Protein AF-A0A523NMD5-F1 (afdb_monomer_lite)

Radius of gyration: 21.32 Å; chains: 1; bounding box: 54×30×50 Å

Foldseek 3Di:
DPDPPPPVPPPPVVVVVVVVVVVVVVVVVVVVVVVLVVVPVVDDPVRSVVVCCVVCVPPPDPPVPPPPPPPDDDDDD

Sequence (77 aa):
MPDLRLKPDTMDYNGLNEHLDQQSRLFERNLHIKNLLRMQELLDEESFRKWKKLRFGGKPPPADLEPTDQSSTERQF

Secondary structure (DSSP, 8-state):
------------HHHHHHHHHHHHHHHHHHHHHHHHHHHHHHS-HHHHHHHHHHHHTTSPSPTT-------------

Structure (mmCIF, N/CA/C/O backbone):
data_AF-A0A523NMD5-F1
#
_entry.id   AF-A0A523NMD5-F1
#
loop_
_atom_site.group_PDB
_atom_site.id
_atom_site.type_symbol
_atom_site.label_atom_id
_atom_site.label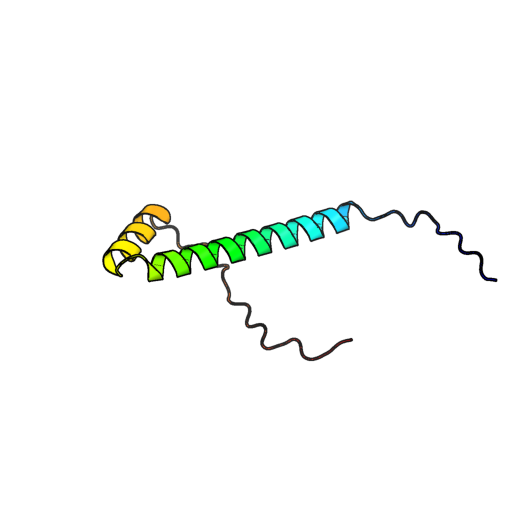_alt_id
_atom_site.label_comp_id
_atom_site.label_asym_id
_atom_site.label_entity_id
_atom_site.label_seq_id
_atom_site.pdbx_PDB_ins_code
_atom_site.Cartn_x
_atom_site.Cartn_y
_atom_site.Cartn_z
_atom_site.occupancy
_atom_site.B_iso_or_equiv
_atom_site.auth_seq_id
_atom_site.auth_comp_id
_atom_site.auth_asym_id
_atom_site.auth_atom_id
_atom_site.pdbx_PDB_model_num
ATOM 1 N N . MET A 1 1 ? 42.196 15.491 -29.545 1.00 49.62 1 MET A N 1
ATOM 2 C CA . MET A 1 1 ? 40.971 15.281 -28.740 1.00 49.62 1 MET A CA 1
ATOM 3 C C . MET A 1 1 ? 40.459 13.880 -29.031 1.00 49.62 1 MET A C 1
ATOM 5 O O . MET A 1 1 ? 40.541 13.507 -30.196 1.00 49.62 1 MET A O 1
ATOM 9 N N . PRO A 1 2 ? 40.002 13.092 -28.039 1.00 47.31 2 PRO A N 1
ATOM 10 C CA . PRO A 1 2 ? 39.309 11.848 -28.341 1.00 47.31 2 PRO A CA 1
ATOM 11 C C . PRO A 1 2 ? 37.963 12.196 -28.981 1.00 47.31 2 PRO A C 1
ATOM 13 O O . PRO A 1 2 ? 37.280 13.119 -28.533 1.00 47.31 2 PRO A O 1
ATOM 16 N N . ASP A 1 3 ? 37.608 11.493 -30.049 1.00 55.34 3 ASP A N 1
ATOM 17 C CA . ASP A 1 3 ? 36.314 11.655 -30.696 1.00 55.34 3 ASP A CA 1
ATOM 18 C C . ASP A 1 3 ? 35.200 11.247 -29.724 1.00 55.34 3 ASP A C 1
ATOM 20 O O . ASP A 1 3 ? 34.991 10.066 -29.450 1.00 55.34 3 ASP A O 1
ATOM 24 N N . LEU A 1 4 ? 34.444 12.237 -29.248 1.00 57.47 4 LEU A N 1
ATOM 25 C CA . LEU A 1 4 ? 33.148 12.081 -28.582 1.00 57.47 4 LEU A CA 1
ATOM 26 C C . LEU A 1 4 ? 32.073 11.693 -29.609 1.00 57.47 4 LEU A C 1
ATOM 28 O O . LEU A 1 4 ? 31.001 12.292 -29.683 1.00 57.47 4 LEU A O 1
ATOM 32 N N . ARG A 1 5 ? 32.336 10.665 -30.422 1.00 61.56 5 ARG A N 1
ATOM 33 C CA . ARG A 1 5 ? 31.238 9.916 -31.023 1.00 61.56 5 ARG A CA 1
ATOM 34 C C . ARG A 1 5 ? 30.613 9.145 -29.876 1.00 61.56 5 ARG A C 1
ATOM 36 O O . ARG A 1 5 ? 31.013 8.019 -29.594 1.00 61.56 5 ARG A O 1
ATOM 43 N N . LEU A 1 6 ? 29.639 9.778 -29.223 1.00 56.34 6 LEU A N 1
ATOM 44 C CA . LEU A 1 6 ? 28.530 9.049 -28.638 1.00 56.34 6 LEU A CA 1
ATOM 45 C C . LEU A 1 6 ? 28.035 8.147 -29.765 1.00 56.34 6 LEU A C 1
ATOM 47 O O . LEU A 1 6 ? 27.326 8.577 -30.676 1.00 56.34 6 LEU A O 1
ATOM 51 N N . LYS A 1 7 ? 28.475 6.887 -29.744 1.00 51.81 7 LYS A N 1
ATOM 52 C CA . LYS A 1 7 ? 27.658 5.835 -30.322 1.00 51.81 7 LYS A CA 1
ATOM 53 C C . LYS A 1 7 ? 26.277 6.060 -29.700 1.00 51.81 7 LYS A C 1
ATOM 55 O O . LYS A 1 7 ? 26.215 6.449 -28.529 1.00 51.81 7 LYS A O 1
ATOM 60 N N . PRO A 1 8 ? 25.172 5.893 -30.432 1.00 55.41 8 PRO A N 1
ATOM 61 C CA . PRO A 1 8 ? 23.922 5.647 -29.750 1.00 55.41 8 PRO A CA 1
ATOM 62 C C . PRO A 1 8 ? 24.137 4.315 -29.025 1.00 55.41 8 PRO A C 1
ATOM 64 O O . PRO A 1 8 ? 23.878 3.253 -29.583 1.00 55.41 8 PRO A O 1
ATOM 67 N N . ASP A 1 9 ? 24.747 4.377 -27.837 1.00 58.09 9 ASP A N 1
ATOM 68 C CA . ASP A 1 9 ? 24.737 3.320 -26.851 1.00 58.09 9 ASP A CA 1
ATOM 69 C C . ASP A 1 9 ? 23.256 3.087 -26.668 1.00 58.09 9 ASP A C 1
ATOM 71 O O . ASP A 1 9 ? 22.530 3.966 -26.202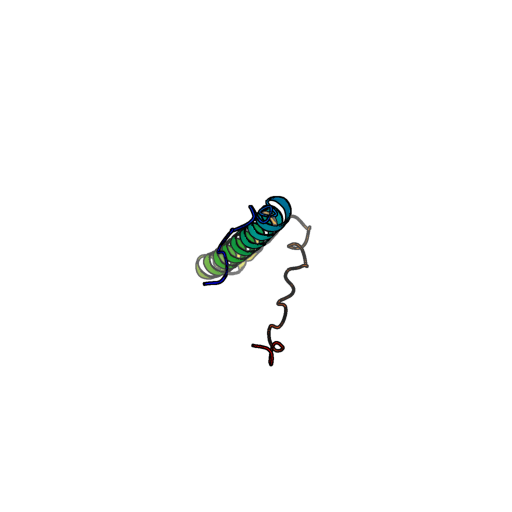 1.00 58.09 9 ASP A O 1
ATOM 75 N N . THR A 1 10 ? 22.798 1.987 -27.254 1.00 61.78 10 THR A N 1
ATOM 76 C CA . THR A 1 10 ? 21.405 1.588 -27.298 1.00 61.78 10 THR A CA 1
ATOM 77 C C . THR A 1 10 ? 20.902 1.675 -25.876 1.00 61.78 10 THR A C 1
ATOM 79 O O . THR A 1 10 ? 21.267 0.839 -25.051 1.00 61.78 10 THR A O 1
ATOM 82 N N . MET A 1 11 ? 20.163 2.743 -25.573 1.00 63.12 11 MET A N 1
ATOM 83 C CA . MET A 1 11 ? 19.555 2.922 -24.271 1.00 63.12 11 MET A CA 1
ATOM 84 C C . MET A 1 11 ? 18.740 1.656 -24.052 1.00 63.12 11 MET A C 1
ATOM 86 O O . MET A 1 11 ? 17.863 1.341 -24.860 1.00 63.12 11 MET A O 1
ATOM 90 N N . ASP A 1 12 ? 19.115 0.869 -23.047 1.00 76.12 12 ASP A N 1
ATOM 91 C CA . ASP A 1 12 ? 18.412 -0.363 -22.731 1.00 76.12 12 ASP A CA 1
ATOM 92 C C . ASP A 1 12 ? 17.084 0.022 -22.083 1.00 76.12 12 ASP A C 1
ATOM 94 O O . ASP A 1 12 ? 16.932 0.092 -20.864 1.00 76.12 12 ASP A O 1
ATOM 98 N N . TYR A 1 13 ? 16.126 0.368 -22.940 1.00 76.12 13 TYR A N 1
ATOM 99 C CA . TYR A 1 13 ? 14.788 0.777 -22.546 1.00 76.12 13 TYR A CA 1
ATOM 100 C C . TYR A 1 13 ? 14.071 -0.331 -21.768 1.00 76.12 13 TYR A C 1
ATOM 102 O O . TYR A 1 13 ? 13.181 -0.020 -20.980 1.00 76.12 13 TYR A O 1
ATOM 110 N N . ASN A 1 14 ? 14.472 -1.597 -21.937 1.00 75.94 14 ASN A N 1
ATOM 111 C CA . ASN A 1 14 ? 13.929 -2.704 -21.158 1.00 75.94 14 ASN A CA 1
ATOM 112 C C . ASN A 1 14 ? 14.457 -2.656 -19.722 1.00 75.94 14 ASN A C 1
ATOM 114 O O . ASN A 1 14 ? 13.651 -2.614 -18.796 1.00 75.94 14 ASN A O 1
ATOM 118 N N . GLY A 1 15 ? 15.775 -2.539 -19.530 1.00 81.38 15 GLY A N 1
ATOM 119 C CA . GLY A 1 15 ? 16.367 -2.366 -18.198 1.00 81.38 15 GLY A CA 1
ATOM 120 C C . GLY A 1 15 ? 15.887 -1.096 -17.482 1.00 81.38 15 GLY A C 1
ATOM 121 O O . GLY A 1 15 ? 15.629 -1.108 -16.277 1.00 81.38 15 GLY A O 1
ATOM 122 N N . LEU A 1 16 ? 15.681 -0.000 -18.222 1.00 83.38 16 LEU A N 1
ATOM 123 C CA . LEU A 1 16 ? 15.115 1.237 -17.675 1.00 83.38 16 LEU A CA 1
ATOM 124 C C . LEU A 1 16 ? 13.649 1.062 -17.248 1.00 83.38 16 LEU A C 1
ATOM 126 O O . LEU A 1 16 ? 13.264 1.530 -16.176 1.00 83.38 16 LEU A O 1
ATOM 130 N N . ASN A 1 17 ? 12.839 0.365 -18.049 1.00 85.38 17 ASN A N 1
ATOM 131 C CA . ASN A 1 17 ? 11.454 0.058 -17.693 1.00 85.38 17 ASN A CA 1
ATOM 132 C C . ASN A 1 17 ? 11.362 -0.871 -16.478 1.00 85.38 17 ASN A C 1
ATOM 134 O O . ASN A 1 17 ? 10.539 -0.623 -15.601 1.00 85.38 17 ASN A O 1
ATOM 138 N N . GLU A 1 18 ? 12.211 -1.896 -16.384 1.00 88.19 18 GLU A N 1
ATOM 139 C CA . GLU A 1 18 ? 12.271 -2.774 -15.210 1.00 88.19 18 GLU A CA 1
ATOM 140 C C . GLU A 1 18 ? 12.648 -1.996 -13.946 1.00 88.19 18 GLU A C 1
ATOM 142 O O . GLU A 1 18 ? 12.031 -2.179 -12.895 1.00 88.19 18 GLU A O 1
ATOM 147 N N . HIS A 1 19 ? 13.610 -1.075 -14.044 1.00 90.19 19 HIS A N 1
ATOM 148 C CA . HIS A 1 19 ? 13.987 -0.223 -12.921 1.00 90.19 19 HIS A CA 1
ATOM 149 C C . HIS A 1 19 ? 12.844 0.705 -12.486 1.00 90.19 19 HIS A C 1
ATOM 151 O O . HIS A 1 19 ? 12.568 0.831 -11.292 1.00 90.19 19 HIS A O 1
ATOM 157 N N . LEU A 1 20 ? 12.146 1.333 -13.437 1.00 92.38 20 LEU A N 1
ATOM 158 C CA . LEU A 1 20 ? 10.983 2.172 -13.140 1.00 92.38 20 LEU A CA 1
ATOM 159 C C . LEU A 1 20 ? 9.842 1.367 -12.508 1.00 92.38 20 LEU A C 1
ATOM 161 O O . LEU A 1 20 ? 9.230 1.837 -11.549 1.00 92.38 20 LEU A O 1
ATOM 165 N N . ASP A 1 21 ? 9.589 0.150 -12.987 1.00 92.44 21 ASP A N 1
ATOM 166 C CA . ASP A 1 21 ? 8.580 -0.741 -12.413 1.00 92.44 21 ASP A CA 1
ATOM 167 C C . ASP A 1 21 ? 8.942 -1.147 -10.975 1.00 92.44 21 ASP A C 1
ATOM 169 O O . ASP A 1 21 ? 8.105 -1.081 -10.072 1.00 92.44 21 ASP A O 1
ATOM 173 N N . GLN A 1 22 ? 10.214 -1.463 -10.711 1.00 92.38 22 GLN A N 1
ATOM 174 C CA . GLN A 1 22 ? 10.704 -1.718 -9.353 1.00 92.38 22 GLN A CA 1
ATOM 175 C C . GLN A 1 22 ? 10.508 -0.505 -8.434 1.00 92.38 22 GLN A C 1
ATOM 177 O O . GLN A 1 22 ? 9.990 -0.653 -7.324 1.00 92.38 22 GLN A O 1
ATOM 182 N N . GLN A 1 23 ? 10.873 0.699 -8.886 1.00 94.44 23 GLN A N 1
ATOM 183 C CA . GLN A 1 23 ? 10.674 1.927 -8.107 1.00 94.44 23 GLN A CA 1
ATOM 184 C C . GLN A 1 23 ? 9.188 2.211 -7.855 1.00 94.44 23 GLN A C 1
ATOM 186 O O . GLN A 1 23 ? 8.819 2.588 -6.741 1.00 94.44 23 GLN A O 1
ATOM 191 N N . SER A 1 24 ? 8.325 1.967 -8.845 1.00 93.19 24 SER A N 1
ATOM 192 C CA . SER A 1 24 ? 6.872 2.103 -8.702 1.00 93.19 24 SER A CA 1
ATOM 193 C C . SER A 1 24 ? 6.328 1.168 -7.620 1.00 93.19 24 SER A C 1
ATOM 195 O O . SER A 1 24 ? 5.651 1.616 -6.693 1.00 93.19 24 SER A O 1
ATOM 197 N N . ARG A 1 25 ? 6.706 -0.117 -7.651 1.00 92.88 25 ARG A N 1
ATOM 198 C CA . ARG A 1 25 ? 6.295 -1.102 -6.633 1.00 92.88 25 ARG A CA 1
ATOM 199 C C . ARG A 1 25 ? 6.772 -0.718 -5.231 1.00 92.88 25 ARG A C 1
ATOM 201 O O . ARG A 1 25 ? 6.019 -0.851 -4.264 1.00 92.88 25 ARG A O 1
ATOM 208 N N . LEU A 1 26 ? 8.006 -0.221 -5.099 1.00 94.31 26 LEU A N 1
ATOM 209 C CA . LEU A 1 26 ? 8.540 0.256 -3.818 1.00 94.31 26 LEU A CA 1
ATOM 210 C C . LEU A 1 26 ? 7.769 1.473 -3.299 1.00 94.31 26 LEU A C 1
ATOM 212 O O . LEU A 1 26 ? 7.441 1.538 -2.111 1.00 94.31 26 LEU A O 1
ATOM 216 N N . PHE A 1 27 ? 7.449 2.421 -4.179 1.00 94.25 27 PHE A N 1
ATOM 217 C CA . PHE A 1 27 ? 6.645 3.586 -3.833 1.00 94.25 27 PHE A CA 1
ATOM 218 C C . PHE A 1 27 ? 5.242 3.185 -3.359 1.00 94.25 27 PHE A C 1
ATOM 220 O O . PHE A 1 27 ? 4.814 3.619 -2.287 1.00 94.25 27 PHE A O 1
ATOM 227 N N . GLU A 1 28 ? 4.556 2.310 -4.096 1.00 93.44 28 GLU A N 1
ATOM 228 C CA . GLU A 1 28 ? 3.230 1.802 -3.731 1.00 93.44 28 GLU A CA 1
ATOM 229 C C . GLU A 1 28 ? 3.244 1.072 -2.384 1.00 93.44 28 GLU A C 1
ATOM 231 O O . GLU A 1 28 ? 2.392 1.330 -1.528 1.00 93.44 28 GLU A O 1
ATOM 236 N N . ARG A 1 29 ? 4.249 0.217 -2.146 1.00 92.31 29 ARG A N 1
ATOM 237 C CA . ARG A 1 29 ? 4.445 -0.481 -0.865 1.00 92.31 29 ARG A CA 1
ATOM 238 C C . ARG A 1 29 ? 4.626 0.514 0.281 1.00 92.31 29 ARG A C 1
ATOM 240 O O . ARG A 1 29 ? 3.946 0.410 1.301 1.00 92.31 29 ARG A O 1
ATOM 247 N N . ASN A 1 30 ? 5.489 1.512 0.106 1.00 93.94 30 ASN A N 1
ATOM 248 C CA . ASN A 1 30 ? 5.736 2.537 1.121 1.00 93.94 30 ASN A CA 1
ATOM 249 C C . ASN A 1 30 ? 4.489 3.381 1.408 1.00 93.94 30 ASN A C 1
ATOM 251 O O . ASN A 1 30 ? 4.178 3.655 2.570 1.00 93.94 30 ASN A O 1
ATOM 255 N N . LEU A 1 31 ? 3.753 3.772 0.368 1.00 95.00 31 LEU A N 1
ATOM 256 C CA . LEU A 1 31 ? 2.497 4.502 0.511 1.00 95.00 31 LEU A CA 1
ATOM 257 C C . LEU A 1 31 ? 1.455 3.663 1.263 1.00 95.00 31 LEU A C 1
ATOM 259 O O . LEU A 1 31 ? 0.772 4.172 2.153 1.00 95.00 31 LEU A O 1
ATOM 263 N N . HIS A 1 32 ? 1.367 2.367 0.960 1.00 90.62 32 HIS A N 1
ATOM 264 C CA . HIS A 1 32 ? 0.473 1.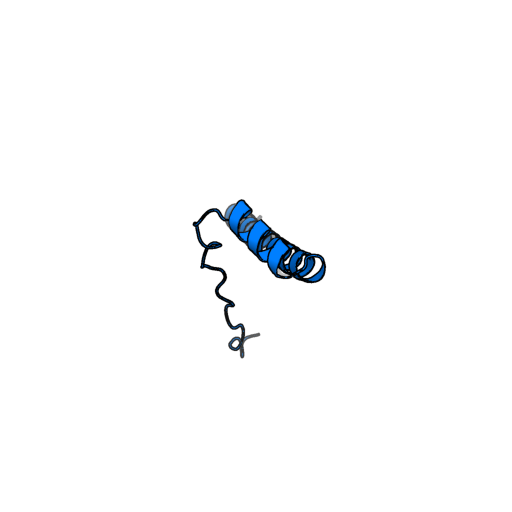447 1.651 1.00 90.62 32 HIS A CA 1
ATOM 265 C C . HIS A 1 32 ? 0.780 1.359 3.152 1.00 90.62 32 HIS A C 1
ATOM 267 O O . HIS A 1 32 ? -0.133 1.497 3.968 1.00 90.62 32 HIS A O 1
ATOM 273 N N . ILE A 1 33 ? 2.053 1.192 3.525 1.00 91.75 33 ILE A N 1
ATOM 274 C CA . ILE A 1 33 ? 2.486 1.141 4.932 1.00 91.75 33 ILE A CA 1
ATOM 275 C C . ILE A 1 33 ? 2.133 2.446 5.650 1.00 91.75 33 ILE A C 1
ATOM 277 O O . ILE A 1 33 ? 1.530 2.410 6.722 1.00 91.75 33 ILE A O 1
ATOM 281 N N . LYS A 1 34 ? 2.445 3.601 5.048 1.00 94.25 34 LYS A N 1
ATOM 282 C CA . LYS A 1 34 ? 2.112 4.915 5.624 1.00 94.25 34 LYS A CA 1
ATOM 283 C C . LYS A 1 34 ? 0.613 5.058 5.874 1.00 94.25 34 LYS A C 1
ATOM 285 O O . LYS A 1 34 ? 0.212 5.526 6.936 1.00 94.25 34 LYS A O 1
ATOM 290 N N . ASN A 1 35 ? -0.216 4.601 4.938 1.00 90.88 35 ASN A N 1
ATOM 291 C CA . ASN A 1 35 ? -1.668 4.627 5.096 1.00 90.88 35 ASN A CA 1
ATOM 292 C C . ASN A 1 35 ? -2.148 3.712 6.233 1.00 90.88 35 ASN A C 1
ATOM 294 O O . ASN A 1 35 ? -3.055 4.093 6.971 1.00 90.88 35 ASN A O 1
ATOM 298 N N . LEU A 1 36 ? -1.549 2.527 6.402 1.00 90.56 36 LEU A N 1
ATOM 299 C CA . LEU A 1 36 ? -1.871 1.629 7.517 1.00 90.56 36 LEU A CA 1
ATOM 300 C C . LEU A 1 36 ? -1.525 2.251 8.870 1.00 90.56 36 LEU A C 1
ATOM 302 O O . LEU A 1 36 ? -2.373 2.243 9.761 1.00 90.56 36 LEU A O 1
ATOM 306 N N . LEU A 1 37 ? -0.324 2.820 8.999 1.00 91.06 37 LEU A N 1
ATOM 307 C CA . LEU A 1 37 ? 0.108 3.508 10.218 1.00 91.06 37 LEU A CA 1
ATOM 308 C C . LEU A 1 37 ? -0.814 4.684 10.531 1.00 91.06 37 LEU A C 1
ATOM 310 O O . LEU A 1 37 ? -1.299 4.816 11.651 1.00 91.06 37 LEU A O 1
ATOM 314 N N . ARG A 1 38 ? -1.159 5.480 9.514 1.00 93.19 38 ARG A N 1
ATOM 315 C CA . ARG A 1 38 ? -2.075 6.603 9.696 1.00 93.19 38 ARG A CA 1
ATOM 316 C C . ARG A 1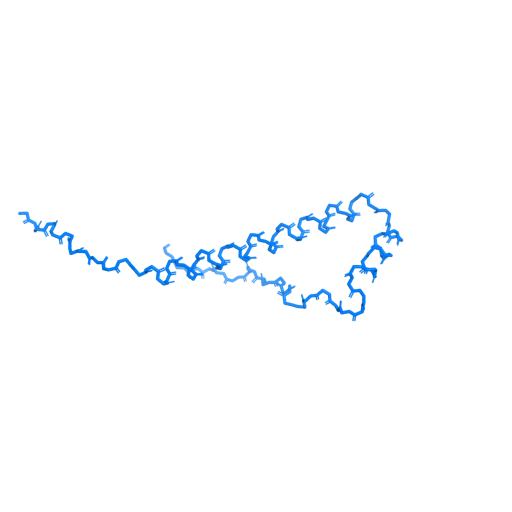 38 ? -3.462 6.160 10.161 1.00 93.19 38 ARG A C 1
ATOM 318 O O . ARG A 1 38 ? -4.064 6.824 10.995 1.00 93.19 38 ARG A O 1
ATOM 325 N N . MET A 1 39 ? -3.987 5.047 9.6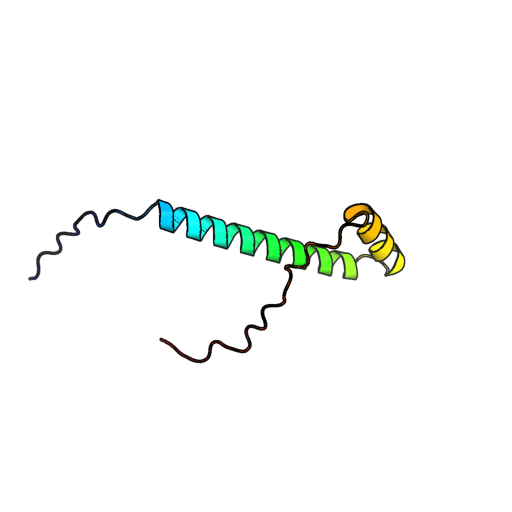54 1.00 89.31 39 MET A N 1
ATOM 326 C CA . MET A 1 39 ? -5.270 4.523 10.135 1.00 89.31 39 MET A CA 1
ATOM 327 C C . MET A 1 39 ? -5.191 3.953 11.547 1.00 89.31 39 MET A C 1
ATOM 329 O O . MET A 1 39 ? -6.179 4.040 12.266 1.00 89.31 39 MET A O 1
ATOM 333 N N . GLN A 1 40 ? -4.047 3.405 11.953 1.00 88.94 40 GLN A N 1
ATOM 334 C CA . GLN A 1 40 ? -3.833 2.971 13.332 1.00 88.94 40 GLN A CA 1
ATOM 335 C C . GLN A 1 40 ? -3.827 4.155 14.311 1.00 88.94 40 GLN A C 1
ATOM 337 O O . GLN A 1 40 ? -4.278 4.003 15.438 1.00 88.94 40 GLN A O 1
ATOM 342 N N . GLU A 1 41 ? -3.354 5.332 13.890 1.00 92.38 41 GLU A N 1
ATOM 343 C CA . GLU A 1 41 ? -3.423 6.559 14.701 1.00 92.38 41 GLU A CA 1
ATOM 344 C C . GLU A 1 41 ? -4.841 7.142 14.793 1.00 92.38 41 GLU A C 1
ATOM 346 O O . GLU A 1 41 ? -5.187 7.775 15.787 1.00 92.38 41 GLU A O 1
ATOM 351 N N . LEU A 1 42 ? -5.642 6.993 13.733 1.00 92.25 42 LEU A N 1
ATOM 352 C CA . LEU A 1 42 ? -6.969 7.611 13.629 1.00 92.25 42 LEU A CA 1
ATOM 353 C C . LEU A 1 42 ? -8.093 6.753 14.215 1.00 92.25 42 LEU A C 1
ATOM 355 O O . LEU A 1 42 ? -9.126 7.293 14.607 1.00 92.25 42 LEU A O 1
ATOM 359 N N . LEU A 1 43 ? -7.929 5.432 14.216 1.00 90.38 43 LEU A N 1
ATOM 360 C CA . LEU A 1 43 ? -8.923 4.488 14.710 1.00 90.38 43 LEU A CA 1
ATOM 361 C C . LEU A 1 43 ? -8.531 3.992 16.098 1.00 90.38 43 LEU A C 1
ATOM 363 O O . LEU A 1 43 ? -7.362 3.721 16.363 1.00 90.38 43 LEU A O 1
ATOM 367 N N . ASP A 1 44 ? -9.524 3.787 16.960 1.00 92.62 44 ASP A N 1
ATOM 368 C CA . ASP A 1 44 ? -9.320 2.981 18.156 1.00 92.62 44 ASP A CA 1
ATOM 369 C C . ASP A 1 44 ? -8.948 1.538 17.773 1.00 92.62 44 ASP A C 1
ATOM 371 O O . ASP A 1 44 ? -9.212 1.060 16.661 1.00 92.62 44 ASP A O 1
ATOM 375 N N . GLU A 1 45 ? -8.320 0.828 18.707 1.00 89.94 45 GLU A N 1
ATOM 376 C CA . GLU A 1 45 ? -7.756 -0.491 18.432 1.00 89.94 45 GLU A CA 1
ATOM 377 C C . GLU A 1 45 ? -8.817 -1.503 17.961 1.00 89.94 45 GLU A C 1
ATOM 379 O O . GLU A 1 45 ? -8.546 -2.325 17.079 1.00 89.94 45 GLU A O 1
ATOM 384 N N . GLU A 1 46 ? -10.041 -1.435 18.495 1.00 90.69 46 GLU A N 1
ATOM 385 C CA . GLU A 1 46 ? -11.122 -2.351 18.135 1.00 90.69 46 GLU A CA 1
ATOM 386 C C . GLU A 1 46 ? -11.635 -2.072 16.714 1.00 90.69 46 GLU A C 1
ATOM 388 O O . GLU A 1 46 ? -11.782 -3.000 15.905 1.00 90.69 46 GLU A O 1
ATOM 393 N N . SER A 1 47 ? -11.842 -0.799 16.377 1.00 90.50 47 SER A N 1
ATOM 394 C CA . SER A 1 47 ? -12.230 -0.346 15.039 1.00 90.50 47 SER A CA 1
ATOM 395 C C . SER A 1 47 ? -11.169 -0.679 13.992 1.00 90.50 47 SER A C 1
ATOM 397 O O . SER A 1 47 ? -11.502 -1.202 12.922 1.00 90.50 47 SER A O 1
ATOM 399 N N . PHE A 1 48 ? -9.885 -0.473 14.303 1.00 90.38 48 PHE A N 1
ATOM 400 C CA . PHE A 1 48 ? -8.783 -0.845 13.416 1.00 90.38 48 PHE A CA 1
ATOM 401 C C . PHE A 1 48 ? -8.742 -2.358 13.171 1.00 90.38 48 PHE A C 1
ATOM 403 O O . PHE A 1 48 ? -8.591 -2.812 12.033 1.00 90.38 48 PHE A O 1
ATOM 410 N N . ARG A 1 49 ? -8.942 -3.166 14.220 1.00 88.56 49 ARG A N 1
ATOM 411 C CA . ARG A 1 49 ? -8.952 -4.634 14.127 1.00 88.56 49 ARG A CA 1
ATOM 412 C C . ARG A 1 49 ? -10.132 -5.141 13.286 1.00 88.56 49 ARG A C 1
ATOM 414 O O . ARG A 1 49 ? -9.942 -6.032 12.453 1.00 88.56 49 ARG A O 1
ATOM 421 N N . LYS A 1 50 ? -11.325 -4.545 13.432 1.00 89.81 50 LYS A N 1
ATOM 422 C CA . LYS A 1 50 ? -12.505 -4.824 12.585 1.00 89.81 50 LYS A CA 1
ATOM 423 C C . LYS A 1 50 ? -12.252 -4.447 11.127 1.00 89.81 50 LYS A C 1
ATOM 425 O O . LYS A 1 50 ? -12.491 -5.265 10.240 1.00 89.81 50 LYS A O 1
ATOM 430 N N . TRP A 1 51 ? -11.710 -3.256 10.882 1.00 88.56 51 TRP A N 1
ATOM 431 C CA . TRP A 1 51 ? -11.349 -2.791 9.544 1.00 88.56 51 TRP A CA 1
ATOM 432 C C . TRP A 1 51 ? -10.320 -3.714 8.876 1.00 88.56 51 TRP A C 1
ATOM 434 O O . TRP A 1 51 ? -10.519 -4.145 7.740 1.00 88.56 51 TRP A O 1
ATOM 444 N N . LYS A 1 52 ? -9.265 -4.109 9.602 1.00 87.06 52 LYS A N 1
ATOM 445 C CA . LYS A 1 52 ? -8.242 -5.041 9.110 1.00 87.06 52 LYS A CA 1
ATOM 446 C C . LYS A 1 52 ? -8.869 -6.395 8.764 1.00 87.06 52 LYS A C 1
ATOM 448 O O . LYS A 1 52 ? -8.602 -6.946 7.700 1.00 87.06 52 LYS A O 1
ATOM 453 N N . LYS A 1 53 ? -9.759 -6.914 9.613 1.00 86.25 53 LYS A N 1
ATOM 454 C CA . LYS A 1 53 ? -10.475 -8.174 9.363 1.00 86.25 53 LYS A CA 1
ATOM 455 C C . LYS A 1 53 ? -11.387 -8.099 8.132 1.00 86.25 53 LYS A C 1
ATOM 457 O O . LYS A 1 53 ? -11.413 -9.050 7.360 1.00 86.25 53 LYS A O 1
ATOM 462 N N . LEU A 1 54 ? -12.088 -6.982 7.926 1.00 87.31 54 LEU A N 1
ATOM 463 C CA . LEU A 1 54 ? -12.937 -6.755 6.750 1.00 87.31 54 LEU A CA 1
ATOM 464 C C . LEU A 1 54 ? -12.120 -6.625 5.460 1.00 87.31 54 LEU A C 1
ATOM 466 O O . LEU A 1 54 ? -12.498 -7.186 4.437 1.00 87.31 54 LEU A O 1
ATOM 470 N N . ARG A 1 55 ? -10.994 -5.906 5.506 1.00 82.94 55 ARG A N 1
ATOM 471 C CA . ARG A 1 55 ? -10.174 -5.626 4.320 1.00 82.94 55 ARG A CA 1
ATOM 472 C C . ARG A 1 55 ? -9.299 -6.798 3.895 1.00 82.94 55 ARG A C 1
ATOM 474 O O . ARG A 1 55 ? -9.064 -6.972 2.706 1.00 82.94 55 ARG A O 1
ATOM 481 N N . PHE A 1 56 ? -8.814 -7.579 4.858 1.00 82.38 56 PHE A N 1
ATOM 482 C CA . PHE A 1 56 ? -7.902 -8.691 4.596 1.00 82.38 56 PHE A CA 1
ATOM 483 C C . PHE A 1 56 ? -8.574 -10.068 4.708 1.00 82.38 56 PHE A C 1
ATOM 485 O O . PHE A 1 56 ? -8.001 -11.050 4.257 1.00 82.38 56 PHE A O 1
ATOM 492 N N . GLY A 1 57 ? -9.801 -10.172 5.235 1.00 65.81 57 GLY A N 1
ATOM 493 C CA . GLY A 1 57 ? -10.711 -11.304 4.992 1.00 65.81 57 GLY A CA 1
ATOM 494 C C . GLY A 1 57 ? -10.156 -12.719 5.230 1.00 65.81 57 GLY A C 1
ATOM 495 O O . GLY A 1 57 ? -10.608 -13.654 4.580 1.00 65.81 57 GLY A O 1
ATOM 496 N N . GLY A 1 58 ? -9.160 -12.898 6.107 1.00 61.78 58 GLY A N 1
ATOM 497 C CA . GLY A 1 58 ? -8.509 -14.195 6.354 1.00 61.78 58 GLY A CA 1
ATOM 498 C C . GLY A 1 58 ? -7.354 -14.554 5.408 1.00 61.78 58 GLY A C 1
ATOM 499 O O . GLY A 1 58 ? -6.701 -15.569 5.631 1.00 61.78 58 GLY A O 1
ATOM 500 N N . LYS A 1 59 ? -7.034 -13.721 4.410 1.00 58.22 59 LYS A N 1
ATOM 501 C CA . LYS A 1 59 ? -5.717 -13.750 3.766 1.00 58.22 59 LYS A CA 1
ATOM 502 C C . LYS A 1 59 ? -4.809 -12.815 4.565 1.00 58.22 59 LYS A C 1
ATOM 504 O O . LYS A 1 59 ? -5.150 -11.639 4.706 1.00 58.22 59 LYS A O 1
ATOM 509 N N . PRO A 1 60 ? -3.704 -13.302 5.155 1.00 56.00 60 PRO A N 1
ATOM 510 C CA . PRO A 1 60 ? -2.766 -12.407 5.814 1.00 56.00 60 PRO A CA 1
ATOM 511 C C . PRO A 1 60 ? -2.355 -11.303 4.824 1.00 56.00 60 PRO A C 1
ATOM 513 O O . PRO A 1 60 ? -2.320 -11.568 3.616 1.00 56.00 60 PRO A O 1
ATOM 516 N N . PRO A 1 61 ? -2.080 -10.066 5.293 1.00 56.47 61 PRO A N 1
ATOM 517 C CA . PRO A 1 61 ? -1.369 -9.105 4.451 1.00 56.47 61 PRO A CA 1
ATOM 518 C C . PRO A 1 61 ? -0.175 -9.852 3.839 1.00 56.47 61 PRO A C 1
ATOM 520 O O . PRO A 1 61 ? 0.432 -10.630 4.581 1.00 56.47 61 PRO A O 1
ATOM 523 N N . PRO A 1 62 ? 0.093 -9.725 2.522 1.00 57.41 62 PRO A N 1
ATOM 524 C CA . PRO A 1 62 ? 1.139 -10.503 1.867 1.00 57.41 62 PRO A CA 1
ATOM 525 C C . PRO A 1 62 ? 2.394 -10.436 2.735 1.00 57.41 62 PRO A C 1
ATOM 527 O O . PRO A 1 62 ? 2.894 -9.349 3.027 1.00 57.41 62 PRO A O 1
ATOM 530 N N . ALA A 1 63 ? 2.797 -11.601 3.244 1.00 56.97 63 ALA A N 1
ATOM 531 C CA . ALA A 1 63 ? 3.812 -11.741 4.281 1.00 56.97 63 ALA A CA 1
ATOM 532 C C . ALA A 1 63 ? 5.226 -11.400 3.779 1.00 56.97 63 ALA A C 1
ATOM 534 O O . ALA A 1 63 ? 6.173 -11.494 4.543 1.00 56.97 63 ALA A O 1
ATOM 535 N N . ASP A 1 64 ? 5.354 -10.901 2.548 1.00 57.91 64 ASP A N 1
ATOM 536 C CA . ASP A 1 64 ? 6.593 -10.369 1.970 1.00 57.91 64 ASP A CA 1
ATOM 537 C C . ASP A 1 64 ? 6.790 -8.869 2.282 1.00 57.91 64 ASP A C 1
ATOM 539 O O . ASP A 1 64 ? 7.534 -8.123 1.635 1.00 57.91 64 ASP A O 1
ATOM 543 N N . LEU A 1 65 ? 6.132 -8.394 3.340 1.00 55.22 65 LEU A N 1
ATOM 544 C CA . LEU A 1 65 ? 6.651 -7.303 4.154 1.00 55.22 65 LEU A CA 1
ATOM 545 C C . LEU A 1 65 ? 7.653 -7.859 5.165 1.00 55.22 65 LEU A C 1
ATOM 547 O O . LEU A 1 65 ? 7.514 -7.635 6.364 1.00 55.22 65 LEU A O 1
ATOM 551 N N . GLU A 1 66 ? 8.689 -8.549 4.681 1.00 51.16 66 GLU A N 1
ATOM 552 C CA . GLU A 1 66 ? 9.925 -8.577 5.446 1.00 51.16 66 GLU A CA 1
ATOM 553 C C . GLU A 1 66 ? 10.339 -7.106 5.638 1.00 51.16 66 GLU A C 1
ATOM 555 O O . GLU A 1 66 ? 10.448 -6.360 4.644 1.00 51.16 66 GLU A O 1
ATOM 560 N N . PRO A 1 67 ? 10.535 -6.629 6.883 1.00 48.19 67 PRO A N 1
ATOM 561 C CA . PRO A 1 67 ? 11.492 -5.568 7.075 1.00 48.19 67 PRO A CA 1
ATOM 562 C C . PRO A 1 67 ? 12.799 -6.218 6.648 1.00 48.19 67 PRO A C 1
ATOM 564 O O . PRO A 1 67 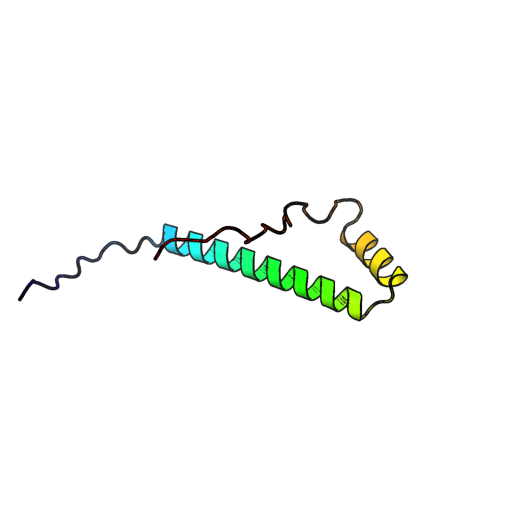? 13.389 -6.986 7.400 1.00 48.19 67 PRO A O 1
ATOM 567 N N . THR A 1 68 ? 13.208 -6.017 5.397 1.00 55.00 68 THR A N 1
ATOM 568 C CA . THR A 1 68 ? 14.601 -6.250 5.060 1.00 55.00 68 THR A CA 1
ATOM 569 C C . THR A 1 68 ? 15.339 -5.310 5.992 1.00 55.00 68 THR A C 1
ATOM 571 O O . THR A 1 68 ? 15.294 -4.093 5.802 1.00 55.00 68 THR A O 1
ATOM 574 N N . ASP A 1 69 ? 15.875 -5.873 7.073 1.00 53.19 69 ASP A N 1
ATOM 575 C CA . ASP A 1 69 ? 16.824 -5.234 7.957 1.00 53.19 69 ASP A CA 1
ATOM 576 C C . ASP A 1 69 ? 17.923 -4.723 7.028 1.00 53.19 69 ASP A C 1
ATOM 578 O O . ASP A 1 69 ? 18.841 -5.447 6.647 1.00 53.19 69 ASP A O 1
ATOM 582 N N . GLN A 1 70 ? 17.821 -3.466 6.596 1.00 46.25 70 GLN A N 1
ATOM 583 C CA . GLN A 1 70 ? 18.926 -2.749 5.976 1.00 46.25 70 GLN A CA 1
ATOM 584 C C . GLN A 1 70 ? 19.901 -2.340 7.086 1.00 46.25 70 GLN A C 1
ATOM 586 O O . GLN A 1 70 ? 20.293 -1.189 7.220 1.00 46.25 70 GLN A O 1
ATOM 591 N N . SER A 1 71 ? 20.303 -3.329 7.880 1.00 50.62 71 SER A N 1
ATOM 592 C CA . SER A 1 71 ? 21.444 -3.305 8.780 1.00 50.62 71 SER A CA 1
ATOM 593 C C . SER A 1 71 ? 22.550 -4.165 8.166 1.00 50.62 71 SER A C 1
ATOM 595 O O . SER A 1 71 ? 23.092 -5.037 8.830 1.00 50.62 71 SER A O 1
ATOM 597 N N . SER A 1 72 ? 22.833 -4.002 6.865 1.00 52.41 72 SER A N 1
ATOM 598 C CA . SER A 1 72 ? 24.026 -4.539 6.183 1.00 52.41 72 SER A CA 1
ATOM 599 C C . SER A 1 72 ? 24.127 -4.009 4.750 1.00 52.41 72 SER A C 1
ATOM 601 O O . SER A 1 72 ? 23.862 -4.706 3.775 1.00 52.41 72 SER A O 1
ATOM 603 N N . THR A 1 73 ? 24.539 -2.756 4.590 1.00 46.72 73 THR A N 1
ATOM 604 C CA . THR A 1 73 ? 25.324 -2.366 3.406 1.00 46.72 73 THR A CA 1
ATOM 605 C C . THR A 1 73 ? 26.396 -1.385 3.852 1.00 46.72 73 THR A C 1
ATOM 607 O O . THR A 1 73 ? 26.416 -0.212 3.497 1.00 46.72 73 THR A O 1
ATOM 610 N N . GLU A 1 74 ? 27.288 -1.884 4.703 1.00 55.31 74 GLU A N 1
ATOM 611 C CA . GLU A 1 74 ? 28.625 -1.326 4.805 1.00 55.31 74 GLU A CA 1
ATOM 612 C C . GLU A 1 74 ? 29.410 -1.796 3.563 1.00 55.31 74 GLU A C 1
ATOM 614 O O . GLU A 1 74 ? 29.464 -2.992 3.284 1.00 55.31 74 GLU A O 1
ATOM 619 N N . ARG A 1 75 ? 30.014 -0.836 2.843 1.00 51.69 75 ARG A N 1
ATOM 620 C CA . ARG A 1 75 ? 30.887 -0.954 1.650 1.00 51.69 75 ARG A CA 1
ATOM 621 C C . ARG A 1 75 ? 30.215 -1.294 0.313 1.00 51.69 75 ARG A C 1
ATOM 623 O O . ARG A 1 75 ? 29.934 -2.446 0.014 1.00 51.69 75 ARG A O 1
ATOM 630 N N . GLN A 1 76 ? 30.152 -0.304 -0.574 1.00 43.50 76 GLN A N 1
ATOM 631 C CA . GLN A 1 76 ? 31.203 0.021 -1.557 1.00 43.50 76 GLN A CA 1
ATOM 632 C C . GLN A 1 76 ? 30.688 1.181 -2.420 1.00 43.50 76 GLN A C 1
ATOM 634 O O . GLN A 1 76 ? 29.719 0.974 -3.133 1.00 43.50 76 GLN A O 1
ATOM 639 N N . PHE A 1 77 ? 31.303 2.363 -2.314 1.00 41.56 77 PHE A N 1
ATOM 640 C CA . PHE A 1 77 ? 31.684 3.287 -3.396 1.00 41.56 77 PHE A CA 1
ATOM 641 C C . PHE A 1 77 ? 32.578 4.373 -2.792 1.00 41.56 77 PHE A C 1
ATOM 643 O O . PHE A 1 77 ? 32.221 4.886 -1.707 1.00 41.56 77 PHE A O 1
#

pLDDT: mean 74.8, std 18.0, range [41.56, 95.0]